Protein AF-A0A163PT63-F1 (afdb_monomer_lite)

Organism: NCBI:txid1221500

Foldseek 3Di:
DDDDQDPVNVVLLLVCQVVLCVQQPPHDLVVNLVSLLVSLVVSCVVPVSCVVDDSVVSSQVNLVLNLQQQQADDLVQDDPVCSVNHVVHHDPVSDNPRNPNHNPPRRPDDDD

Secondary structure (DSSP, 8-state):
-PPPPPHHHHHHHHHHHHHHHHHHTT--HHHHHHHHHHHHHHHHHH-GGGTTS-HHHHHHHHHHHHHHHHT-S-GGGS-GGGGGGTTSS--TT-------S---S-------

Structure (mmCIF, N/CA/C/O backbone):
data_AF-A0A163PT63-F1
#
_entry.id   AF-A0A163PT63-F1
#
loop_
_atom_site.group_PDB
_atom_site.id
_atom_site.type_symbol
_atom_site.label_atom_id
_atom_site.label_alt_id
_atom_site.label_comp_id
_atom_site.label_asym_id
_atom_site.label_entity_id
_atom_site.label_seq_id
_atom_site.pdbx_PDB_ins_code
_atom_site.Cartn_x
_atom_site.Cartn_y
_atom_site.Cartn_z
_atom_site.occupancy
_atom_site.B_iso_or_equiv
_atom_site.auth_seq_id
_atom_site.auth_comp_id
_atom_site.auth_asym_id
_atom_site.auth_atom_id
_atom_site.pdbx_PDB_model_num
ATOM 1 N N . MET A 1 1 ? -1.031 10.986 -18.324 1.00 41.75 1 MET A N 1
ATOM 2 C CA . MET A 1 1 ? -0.762 9.608 -17.849 1.00 41.75 1 MET A CA 1
ATOM 3 C C . MET A 1 1 ? 0.031 9.679 -16.552 1.00 41.75 1 MET A C 1
ATOM 5 O O . MET A 1 1 ? 0.925 10.512 -16.463 1.00 41.75 1 MET A O 1
ATOM 9 N N . SER A 1 2 ? -0.286 8.866 -15.541 1.00 58.66 2 SER A N 1
ATOM 10 C CA . SER A 1 2 ? 0.522 8.797 -14.313 1.00 58.66 2 SER A CA 1
ATOM 11 C C . SER A 1 2 ? 1.884 8.164 -14.614 1.00 58.66 2 SER A C 1
ATOM 13 O O . SER A 1 2 ? 1.928 7.119 -15.264 1.00 58.66 2 SER A O 1
ATOM 15 N N . ARG A 1 3 ? 2.984 8.753 -14.126 1.00 73.12 3 ARG A N 1
ATOM 16 C CA . ARG A 1 3 ? 4.333 8.176 -14.273 1.00 73.12 3 ARG A CA 1
ATOM 17 C C . ARG A 1 3 ? 4.369 6.747 -13.696 1.00 73.12 3 ARG A C 1
ATOM 19 O O . ARG A 1 3 ? 3.781 6.532 -12.632 1.00 73.12 3 ARG A O 1
ATOM 26 N N . PRO A 1 4 ? 5.033 5.771 -14.337 1.00 82.25 4 PRO A N 1
ATOM 27 C CA . PRO A 1 4 ? 5.177 4.428 -13.772 1.00 82.25 4 PRO A CA 1
ATOM 28 C C . PRO A 1 4 ? 5.948 4.491 -12.448 1.00 82.25 4 PRO A C 1
ATOM 30 O O . PRO A 1 4 ? 6.907 5.250 -12.362 1.00 82.25 4 PRO A O 1
ATOM 33 N N . TRP A 1 5 ? 5.511 3.751 -11.423 1.00 88.00 5 TRP A N 1
ATOM 34 C CA . TRP A 1 5 ? 6.241 3.592 -10.155 1.00 88.00 5 TRP A CA 1
ATOM 35 C C . TRP A 1 5 ? 7.583 2.904 -10.412 1.00 88.00 5 TRP A C 1
ATOM 37 O O . TRP A 1 5 ? 7.619 1.920 -11.150 1.00 88.00 5 TRP A O 1
ATOM 47 N N . THR A 1 6 ? 8.669 3.435 -9.850 1.00 90.62 6 THR A N 1
ATOM 48 C CA . THR A 1 6 ? 9.981 2.778 -9.932 1.00 90.62 6 THR A CA 1
ATOM 49 C C . THR A 1 6 ? 10.006 1.547 -9.026 1.00 90.62 6 THR A C 1
ATOM 51 O O . THR A 1 6 ? 9.180 1.417 -8.118 1.00 90.62 6 THR A O 1
ATOM 54 N N . ILE A 1 7 ? 10.965 0.645 -9.256 1.00 89.69 7 ILE A N 1
ATOM 55 C CA . ILE A 1 7 ? 11.152 -0.548 -8.415 1.00 89.69 7 ILE A CA 1
ATOM 56 C C . ILE A 1 7 ? 11.375 -0.133 -6.958 1.00 89.69 7 ILE A C 1
ATOM 58 O O . ILE A 1 7 ? 10.704 -0.641 -6.067 1.00 89.69 7 ILE A O 1
ATOM 62 N N . GLU A 1 8 ? 12.247 0.846 -6.726 1.00 92.06 8 GLU A N 1
ATOM 63 C CA . GLU A 1 8 ? 12.544 1.371 -5.391 1.00 92.06 8 GLU A CA 1
ATOM 64 C C . GLU A 1 8 ? 11.288 1.913 -4.689 1.00 92.06 8 GLU A C 1
ATOM 66 O O . GLU A 1 8 ? 10.977 1.518 -3.568 1.00 92.06 8 GLU A O 1
ATOM 71 N N . GLN A 1 9 ? 10.495 2.745 -5.372 1.00 92.75 9 GLN A N 1
ATOM 72 C CA . GLN A 1 9 ? 9.239 3.266 -4.819 1.00 92.75 9 GLN A CA 1
ATOM 73 C C . GLN A 1 9 ? 8.258 2.145 -4.472 1.00 92.75 9 GLN A C 1
ATOM 75 O O . GLN A 1 9 ? 7.565 2.204 -3.457 1.00 92.75 9 GLN A O 1
ATOM 80 N N . GLN A 1 10 ? 8.183 1.126 -5.327 1.00 92.31 10 GLN A N 1
ATOM 81 C CA . GLN A 1 10 ? 7.310 -0.019 -5.128 1.00 92.31 10 GLN A CA 1
ATOM 82 C C . GLN A 1 10 ? 7.738 -0.862 -3.924 1.00 92.31 10 GLN A C 1
ATOM 84 O O . GLN A 1 10 ? 6.865 -1.279 -3.165 1.00 92.31 10 GLN A O 1
ATOM 89 N N . VAL A 1 11 ? 9.042 -1.057 -3.710 1.00 94.00 11 VAL A N 1
ATOM 90 C CA . VAL A 1 11 ? 9.578 -1.744 -2.525 1.00 94.00 11 VAL A CA 1
ATOM 91 C C . VAL A 1 11 ? 9.135 -1.026 -1.252 1.00 94.00 11 VAL A C 1
ATOM 93 O O . VAL A 1 11 ? 8.458 -1.640 -0.429 1.00 94.00 11 VAL A O 1
ATOM 96 N N . TYR A 1 12 ? 9.380 0.284 -1.141 1.00 95.25 12 TYR A N 1
ATOM 97 C CA . TYR A 1 12 ? 8.975 1.062 0.037 1.00 95.25 12 TYR A CA 1
ATOM 98 C C . TYR A 1 12 ? 7.469 0.997 0.309 1.00 95.25 12 TYR A C 1
ATOM 100 O O . TYR A 1 12 ? 7.036 0.837 1.452 1.00 95.25 12 TYR A O 1
ATOM 108 N N . LEU A 1 13 ? 6.647 1.092 -0.740 1.00 95.00 13 LEU A N 1
ATOM 109 C CA . LEU A 1 13 ? 5.197 0.989 -0.592 1.00 95.00 13 LEU A CA 1
ATOM 110 C C . LEU A 1 13 ? 4.770 -0.397 -0.099 1.00 95.00 13 LEU A C 1
ATOM 112 O O . LEU A 1 13 ? 3.926 -0.476 0.786 1.00 95.00 13 LEU A O 1
ATOM 116 N N . ILE A 1 14 ? 5.341 -1.475 -0.646 1.00 95.44 14 ILE A N 1
ATOM 117 C CA . ILE A 1 14 ? 5.031 -2.864 -0.265 1.00 95.44 14 ILE A CA 1
ATOM 118 C C . ILE A 1 14 ? 5.483 -3.170 1.169 1.00 95.44 14 ILE A C 1
ATOM 120 O O . ILE A 1 14 ? 4.817 -3.928 1.881 1.00 95.44 14 ILE A O 1
ATOM 124 N N . GLU A 1 15 ? 6.612 -2.615 1.599 1.00 95.56 15 GLU A N 1
ATOM 125 C CA . GLU A 1 15 ? 7.110 -2.732 2.972 1.00 95.56 15 GLU A CA 1
ATOM 126 C C . GLU A 1 15 ? 6.234 -1.978 3.973 1.00 95.56 15 GLU A C 1
ATOM 128 O O . GLU A 1 15 ? 6.050 -2.449 5.092 1.00 95.56 15 GLU A O 1
ATOM 133 N N . ALA A 1 16 ? 5.613 -0.870 3.561 1.00 96.25 16 ALA A N 1
ATOM 134 C CA . ALA A 1 16 ? 4.703 -0.098 4.404 1.00 96.25 16 ALA A CA 1
ATOM 135 C C . ALA A 1 16 ? 3.322 -0.761 4.609 1.00 96.25 16 ALA A C 1
ATOM 137 O O . ALA A 1 16 ? 2.587 -0.373 5.520 1.00 96.25 16 ALA A O 1
ATOM 138 N N . ILE A 1 17 ? 2.948 -1.765 3.801 1.00 96.31 17 ILE A N 1
ATOM 139 C CA . ILE A 1 17 ? 1.605 -2.379 3.820 1.00 96.31 17 ILE A CA 1
ATOM 140 C C . ILE A 1 17 ? 1.203 -2.982 5.176 1.00 96.31 17 ILE A C 1
ATOM 142 O O . ILE A 1 17 ? 0.070 -2.739 5.591 1.00 96.31 17 ILE A O 1
ATOM 146 N N . PRO A 1 18 ? 2.050 -3.737 5.904 1.00 94.88 18 PRO A N 1
ATOM 147 C CA . PRO A 1 18 ? 1.678 -4.255 7.219 1.00 94.88 18 PRO A CA 1
ATOM 148 C C . PRO A 1 18 ? 1.298 -3.141 8.201 1.00 94.88 18 PRO A C 1
ATOM 150 O O . PRO A 1 18 ? 0.249 -3.211 8.836 1.00 94.88 18 PRO A O 1
ATOM 153 N N . GLN A 1 19 ? 2.093 -2.071 8.260 1.00 95.94 19 GLN A N 1
ATOM 154 C CA . GLN A 1 19 ? 1.812 -0.932 9.132 1.00 95.94 19 GLN A CA 1
ATOM 155 C C . GLN A 1 19 ? 0.563 -0.166 8.679 1.00 95.94 19 GLN A C 1
ATOM 157 O O . GLN A 1 19 ? -0.251 0.249 9.506 1.00 95.94 19 GLN A O 1
ATOM 162 N N . TYR A 1 20 ? 0.379 -0.008 7.367 1.00 95.81 20 TYR A N 1
ATOM 163 C CA . TYR A 1 20 ? -0.824 0.584 6.791 1.00 95.81 20 TYR A CA 1
ATOM 164 C C . TYR A 1 20 ? -2.091 -0.193 7.186 1.00 95.81 20 TYR A C 1
ATOM 166 O O . TYR A 1 20 ? -3.053 0.418 7.647 1.00 95.81 20 TYR A O 1
ATOM 174 N N . ARG A 1 21 ? -2.075 -1.530 7.084 1.00 94.56 21 ARG A N 1
ATOM 175 C CA . ARG A 1 21 ? -3.192 -2.403 7.491 1.00 94.56 21 ARG A CA 1
ATOM 176 C C . ARG A 1 21 ? -3.556 -2.187 8.954 1.00 94.56 21 ARG A C 1
ATOM 178 O O . ARG A 1 21 ? -4.710 -1.900 9.246 1.00 94.56 21 ARG A O 1
ATOM 185 N N . SER A 1 22 ? -2.567 -2.230 9.844 1.00 94.25 22 SER A N 1
ATOM 186 C CA . SER A 1 22 ? -2.773 -1.983 11.276 1.00 94.25 22 SER A CA 1
ATOM 187 C C . SER A 1 22 ? -3.257 -0.563 11.579 1.00 94.25 22 SER A C 1
ATOM 189 O O . SER A 1 22 ? -3.960 -0.352 12.557 1.00 94.25 22 SER A O 1
ATOM 191 N N . THR A 1 23 ? -2.919 0.416 10.736 1.00 94.44 23 THR A N 1
ATOM 192 C CA . THR A 1 23 ? -3.392 1.798 10.897 1.00 94.44 23 THR A CA 1
ATOM 193 C C . THR A 1 23 ? -4.893 1.926 10.627 1.00 94.44 23 THR A C 1
ATOM 195 O O . THR A 1 23 ? -5.540 2.764 11.242 1.00 94.44 23 THR A O 1
ATOM 198 N N . ILE A 1 24 ? -5.454 1.134 9.710 1.00 93.06 24 ILE A N 1
ATOM 199 C CA . ILE A 1 24 ? -6.867 1.240 9.300 1.00 93.06 24 ILE A CA 1
ATOM 200 C C . ILE A 1 24 ? -7.767 0.145 9.892 1.00 93.06 24 ILE A C 1
ATOM 202 O O . ILE A 1 24 ? -8.985 0.206 9.730 1.00 93.06 24 ILE A O 1
ATOM 206 N N . GLU A 1 25 ? -7.182 -0.858 10.545 1.00 91.00 25 GLU A N 1
ATOM 207 C CA . GLU A 1 25 ? -7.883 -2.008 11.119 1.00 91.00 25 GLU A CA 1
ATOM 208 C C . GLU A 1 25 ? -8.928 -1.574 12.160 1.00 91.00 25 GLU A C 1
ATOM 210 O O . GLU A 1 25 ? -8.666 -0.728 13.011 1.00 91.00 25 GLU A O 1
ATOM 215 N N . GLY A 1 26 ? -10.137 -2.138 12.073 1.00 87.56 26 GLY A N 1
ATOM 216 C CA . GLY A 1 26 ? -11.236 -1.846 13.003 1.00 87.56 26 GLY A CA 1
ATOM 217 C C . GLY A 1 26 ? -11.931 -0.491 12.812 1.00 87.56 26 GLY A C 1
ATOM 218 O O . GLY A 1 26 ? -12.925 -0.231 13.486 1.00 87.56 26 GLY A O 1
ATOM 219 N N . TYR A 1 27 ? -11.468 0.361 11.892 1.00 90.69 27 TYR A N 1
ATOM 220 C CA . TYR A 1 27 ? -12.082 1.665 11.629 1.00 90.69 27 TYR A CA 1
ATOM 221 C C . TYR A 1 27 ? -13.093 1.630 10.478 1.00 90.69 27 TYR A C 1
ATOM 223 O O . TYR A 1 27 ? -12.912 0.955 9.463 1.00 90.69 27 TYR A O 1
ATOM 231 N N . GLU A 1 28 ? -14.143 2.445 10.588 1.00 88.31 28 GLU A N 1
ATOM 232 C CA . GLU A 1 28 ? -15.101 2.647 9.501 1.00 88.31 28 GLU A CA 1
ATOM 233 C C . GLU A 1 28 ? -14.458 3.301 8.269 1.00 88.31 28 GLU A C 1
ATOM 235 O O . GLU A 1 28 ? -13.510 4.082 8.371 1.00 88.31 28 GLU A O 1
ATOM 240 N N . SER A 1 29 ? -15.047 3.074 7.089 1.00 85.69 29 SER A N 1
ATOM 241 C CA . SER A 1 29 ? -14.504 3.534 5.798 1.00 85.69 29 SER A CA 1
ATOM 242 C C . SER A 1 29 ? -14.191 5.037 5.742 1.00 85.69 29 SER A C 1
ATOM 244 O O . SER A 1 29 ? -13.208 5.439 5.121 1.00 85.69 29 SER A O 1
ATOM 246 N N . ASN A 1 30 ? -14.994 5.888 6.388 1.00 87.50 30 ASN A N 1
ATOM 247 C CA . ASN A 1 30 ? -14.753 7.335 6.407 1.00 87.50 30 ASN A CA 1
ATOM 248 C C . ASN A 1 30 ? -13.515 7.709 7.234 1.00 87.50 30 ASN A C 1
ATOM 250 O O . ASN A 1 30 ? -12.741 8.580 6.831 1.00 87.50 30 ASN A O 1
ATOM 254 N N . ILE A 1 31 ? -13.313 7.041 8.370 1.00 92.06 31 ILE A N 1
ATOM 255 C CA . ILE A 1 31 ? -12.161 7.255 9.251 1.00 92.06 31 ILE A CA 1
ATOM 256 C C . ILE A 1 31 ? -10.911 6.641 8.616 1.00 92.06 31 ILE A C 1
ATOM 258 O O . ILE A 1 31 ? -9.889 7.313 8.498 1.00 92.06 31 ILE A O 1
ATOM 262 N N . ALA A 1 32 ? -11.018 5.418 8.099 1.00 91.12 32 ALA A N 1
ATOM 263 C CA . ALA A 1 32 ? -9.936 4.714 7.423 1.00 91.12 32 ALA A CA 1
ATOM 264 C C . ALA A 1 32 ? -9.379 5.495 6.216 1.00 91.12 32 ALA A C 1
ATOM 266 O O . ALA A 1 32 ? -8.169 5.506 5.992 1.00 91.12 32 ALA A O 1
ATOM 267 N N . ARG A 1 33 ? -10.217 6.243 5.480 1.00 90.88 33 ARG A N 1
ATOM 268 C CA . ARG A 1 33 ? -9.760 7.171 4.422 1.00 90.88 33 ARG A CA 1
ATOM 269 C C . ARG A 1 33 ? -8.910 8.320 4.966 1.00 90.88 33 ARG A C 1
ATOM 271 O O . ARG A 1 33 ? -7.850 8.603 4.414 1.00 90.88 33 ARG A O 1
ATOM 278 N N . LYS A 1 34 ? -9.331 8.960 6.063 1.00 92.81 34 LYS A N 1
ATOM 279 C CA . LYS A 1 34 ? -8.542 10.023 6.718 1.00 92.81 34 LYS A CA 1
ATOM 280 C C . LYS A 1 34 ? -7.205 9.480 7.229 1.00 92.81 34 LYS A C 1
ATOM 282 O O . LYS A 1 34 ? -6.169 10.111 7.032 1.00 92.81 34 LYS A O 1
ATOM 287 N N . LEU A 1 35 ? -7.226 8.287 7.822 1.00 95.00 35 LEU A N 1
ATOM 288 C CA . LEU A 1 35 ? -6.030 7.588 8.287 1.00 95.00 35 LEU A CA 1
ATOM 289 C C . LEU A 1 35 ? -5.105 7.206 7.126 1.00 95.00 35 LEU A C 1
ATOM 291 O O . LEU A 1 35 ? -3.901 7.413 7.226 1.00 95.00 35 LEU A O 1
ATOM 295 N N . THR A 1 36 ? -5.655 6.754 5.996 1.00 95.00 36 THR A N 1
ATOM 296 C CA . THR A 1 36 ? -4.891 6.466 4.768 1.00 95.00 36 THR A CA 1
ATOM 297 C C . THR A 1 36 ? -4.164 7.714 4.270 1.00 95.00 36 THR A C 1
ATOM 299 O O . THR A 1 36 ? -2.972 7.651 3.966 1.00 95.00 36 THR A O 1
ATOM 302 N N . ARG A 1 37 ? -4.838 8.870 4.244 1.00 95.00 37 ARG A N 1
ATOM 303 C CA . ARG A 1 37 ? -4.206 10.141 3.874 1.00 95.00 37 ARG A CA 1
ATOM 304 C C . ARG A 1 37 ? -3.090 10.532 4.843 1.00 95.00 37 ARG A C 1
ATOM 306 O O . ARG A 1 37 ? -1.978 10.791 4.396 1.00 95.00 37 ARG A O 1
ATOM 313 N N . SER A 1 38 ? -3.349 10.506 6.151 1.00 96.12 38 SER A N 1
ATOM 314 C CA . SER A 1 38 ? -2.329 10.827 7.161 1.00 96.12 38 SER A CA 1
ATOM 315 C C . SER A 1 38 ? -1.122 9.885 7.082 1.00 96.12 38 SER A C 1
ATOM 317 O O . SER A 1 38 ? 0.025 10.318 7.177 1.00 96.12 38 SER A O 1
ATOM 319 N N . PHE A 1 39 ? -1.361 8.593 6.852 1.00 96.69 39 PHE A N 1
ATOM 320 C CA . PHE A 1 39 ? -0.302 7.611 6.643 1.00 96.69 39 PHE A CA 1
ATOM 321 C C . PHE A 1 39 ? 0.516 7.922 5.383 1.00 96.69 39 PHE A C 1
ATOM 323 O O . PHE A 1 39 ? 1.741 7.853 5.408 1.00 96.69 39 PHE A O 1
ATOM 330 N N . SER A 1 40 ? -0.147 8.334 4.302 1.00 95.50 40 SER A N 1
ATOM 331 C CA . SER A 1 40 ? 0.508 8.719 3.046 1.00 95.50 40 SER A CA 1
ATOM 332 C C . SER A 1 40 ? 1.383 9.961 3.204 1.00 95.50 40 SER A C 1
ATOM 334 O O . SER A 1 40 ? 2.486 10.001 2.668 1.00 95.50 40 SER A O 1
ATOM 336 N N . GLU A 1 41 ? 0.928 10.951 3.974 1.00 96.50 41 GLU A N 1
ATOM 337 C CA . GLU A 1 41 ? 1.708 12.147 4.322 1.00 96.50 41 GLU A CA 1
ATOM 338 C C . GLU A 1 41 ? 2.955 11.777 5.139 1.00 96.50 41 GLU A C 1
ATOM 340 O O . GLU A 1 41 ? 4.058 12.232 4.832 1.00 96.50 41 GLU A O 1
ATOM 345 N N . LYS A 1 42 ? 2.812 10.892 6.135 1.00 96.50 42 LYS A N 1
ATOM 346 C CA . LYS A 1 42 ? 3.950 10.373 6.912 1.00 96.50 42 LYS A CA 1
ATOM 347 C C . LYS A 1 42 ? 4.952 9.641 6.022 1.00 96.50 42 LYS A C 1
ATOM 349 O O . LYS A 1 42 ? 6.148 9.901 6.113 1.00 96.50 42 LYS A O 1
ATOM 354 N N . LEU A 1 43 ? 4.467 8.757 5.151 1.00 95.69 43 LEU A N 1
ATOM 355 C CA . LEU A 1 43 ? 5.311 7.978 4.250 1.00 95.69 43 LEU A CA 1
ATOM 356 C C . LEU A 1 43 ? 6.059 8.882 3.258 1.00 95.69 43 LEU A C 1
ATOM 358 O O . LEU A 1 43 ? 7.262 8.735 3.075 1.00 95.69 43 LEU A O 1
ATOM 362 N N . TYR A 1 44 ? 5.375 9.877 2.689 1.00 96.44 44 TYR A N 1
ATOM 363 C CA . TYR A 1 44 ? 5.983 10.881 1.814 1.00 96.44 44 TYR A CA 1
ATOM 364 C C . TYR A 1 44 ? 7.125 11.651 2.500 1.00 96.44 44 TYR A C 1
ATOM 366 O O . TYR A 1 44 ? 8.198 11.836 1.923 1.00 96.44 44 TYR A O 1
ATOM 374 N N . ASN A 1 45 ? 6.921 12.081 3.748 1.00 95.44 45 ASN A N 1
ATOM 375 C CA . ASN A 1 45 ? 7.922 12.853 4.486 1.00 95.44 45 ASN A CA 1
ATOM 376 C C . ASN A 1 45 ? 9.150 12.011 4.868 1.00 95.44 45 ASN A C 1
ATOM 378 O O . ASN A 1 45 ? 10.284 12.497 4.776 1.00 95.44 45 ASN A O 1
ATOM 382 N N . ASN A 1 46 ? 8.918 10.750 5.246 1.00 95.31 46 ASN A N 1
ATOM 383 C CA . ASN A 1 46 ? 9.938 9.848 5.782 1.00 95.31 46 ASN A CA 1
ATOM 384 C C . ASN A 1 46 ? 10.699 9.055 4.710 1.00 95.31 46 ASN A C 1
ATOM 386 O O . ASN A 1 46 ? 11.746 8.489 5.013 1.00 95.31 46 ASN A O 1
ATOM 390 N N . THR A 1 47 ? 10.212 9.016 3.469 1.00 94.56 47 THR A N 1
ATOM 391 C CA . THR A 1 47 ? 10.823 8.230 2.390 1.00 94.56 47 THR A CA 1
ATOM 392 C C . THR A 1 47 ? 11.214 9.139 1.222 1.00 94.56 47 THR A C 1
ATOM 394 O O . THR A 1 47 ? 10.383 9.423 0.356 1.00 94.56 47 THR A O 1
ATOM 397 N N . PRO A 1 48 ? 12.486 9.588 1.144 1.00 94.00 48 PRO A N 1
ATOM 398 C CA . PRO A 1 48 ? 12.959 10.470 0.076 1.00 94.00 48 PRO A CA 1
ATOM 399 C C . PRO A 1 48 ? 12.657 9.969 -1.344 1.00 94.00 48 PRO A C 1
ATOM 401 O O . PRO A 1 48 ? 12.300 10.774 -2.200 1.00 94.00 48 PRO A O 1
ATOM 404 N N . ALA A 1 49 ? 12.708 8.652 -1.575 1.00 92.06 49 ALA A N 1
ATOM 405 C CA . ALA A 1 49 ? 12.418 8.024 -2.869 1.00 92.06 49 ALA A CA 1
ATOM 406 C C . ALA A 1 49 ? 10.970 8.219 -3.364 1.00 92.06 49 ALA A C 1
ATOM 408 O O . ALA A 1 49 ? 10.695 8.033 -4.548 1.00 92.06 49 ALA A O 1
ATOM 409 N N . LEU A 1 50 ? 10.039 8.588 -2.474 1.00 92.81 50 LEU A N 1
ATOM 410 C CA . LEU A 1 50 ? 8.638 8.863 -2.806 1.00 92.81 50 LEU A CA 1
ATOM 411 C C . LEU A 1 50 ? 8.356 10.358 -3.027 1.00 92.81 50 LEU A C 1
ATOM 413 O O . LEU A 1 50 ? 7.224 10.717 -3.351 1.00 92.81 50 LEU A O 1
ATOM 417 N N . ARG A 1 51 ? 9.349 11.245 -2.860 1.00 90.06 51 ARG A N 1
ATOM 418 C CA . ARG A 1 51 ? 9.148 12.706 -2.938 1.00 90.06 51 ARG A CA 1
ATOM 419 C C . ARG A 1 51 ? 8.869 13.232 -4.345 1.00 90.06 51 ARG A C 1
ATOM 421 O O . ARG A 1 51 ? 8.363 14.336 -4.499 1.00 90.06 51 ARG A O 1
ATOM 428 N N . ASP A 1 52 ? 9.154 12.448 -5.376 1.00 90.12 52 ASP A N 1
ATOM 429 C CA . ASP A 1 52 ? 8.777 12.733 -6.765 1.00 90.12 52 ASP A CA 1
ATOM 430 C C . ASP A 1 52 ? 7.293 12.419 -7.064 1.00 90.12 52 ASP A C 1
ATOM 432 O O . ASP A 1 52 ? 6.816 12.634 -8.185 1.00 90.12 52 ASP A O 1
ATOM 436 N N . ARG A 1 53 ? 6.548 11.904 -6.076 1.00 90.69 53 ARG A N 1
ATOM 437 C CA . ARG A 1 53 ? 5.119 11.576 -6.155 1.00 90.69 53 ARG A CA 1
ATOM 438 C C . ARG A 1 53 ? 4.292 12.570 -5.370 1.00 90.69 53 ARG A C 1
ATOM 440 O O . ARG A 1 53 ? 4.722 13.100 -4.360 1.00 90.69 53 ARG A O 1
ATOM 447 N N . SER A 1 54 ? 3.046 12.777 -5.782 1.00 92.81 54 SER A N 1
ATOM 448 C CA . SER A 1 54 ? 2.105 13.492 -4.925 1.00 92.81 54 SER A CA 1
ATOM 449 C C . SER A 1 54 ? 1.635 12.588 -3.782 1.00 92.81 54 SER A C 1
ATOM 451 O O . SER A 1 54 ? 1.452 11.382 -3.966 1.00 92.81 54 SER A O 1
ATOM 453 N N . ILE A 1 55 ? 1.349 13.184 -2.622 1.00 93.00 55 ILE A N 1
ATOM 454 C CA . ILE A 1 55 ? 0.709 12.490 -1.491 1.00 93.00 55 ILE A CA 1
ATOM 455 C C . ILE A 1 55 ? -0.561 11.761 -1.951 1.00 93.00 55 ILE A C 1
ATOM 457 O O . ILE A 1 55 ? -0.766 10.605 -1.603 1.00 93.00 55 ILE A O 1
ATOM 461 N N . GLY A 1 56 ? -1.374 12.395 -2.804 1.00 91.38 56 GLY A N 1
ATOM 462 C CA . GLY A 1 56 ? -2.583 11.774 -3.351 1.00 91.38 56 GLY A CA 1
ATOM 463 C C . GLY A 1 56 ? -2.312 10.535 -4.217 1.00 91.38 56 GLY A C 1
ATOM 464 O O . GLY A 1 56 ? -3.130 9.619 -4.238 1.00 91.38 56 GLY A O 1
ATOM 465 N N . ALA A 1 57 ? -1.167 10.462 -4.907 1.00 91.12 57 ALA A N 1
ATOM 466 C CA . ALA A 1 57 ? -0.780 9.259 -5.644 1.00 91.12 57 ALA A CA 1
ATOM 467 C C . ALA A 1 57 ? -0.411 8.111 -4.691 1.00 91.12 57 ALA A C 1
ATOM 469 O O . ALA A 1 57 ? -0.773 6.965 -4.952 1.00 91.12 57 ALA A O 1
ATOM 470 N N . ILE A 1 58 ? 0.268 8.415 -3.581 1.00 93.44 58 ILE A N 1
ATOM 471 C CA . ILE A 1 58 ? 0.598 7.446 -2.524 1.00 93.44 58 ILE A CA 1
ATOM 472 C C . ILE A 1 58 ? -0.688 6.953 -1.846 1.00 93.44 58 ILE A C 1
ATOM 474 O O . ILE A 1 58 ? -0.903 5.745 -1.746 1.00 93.44 58 ILE A O 1
ATOM 478 N N . GLU A 1 59 ? -1.583 7.880 -1.492 1.00 93.19 59 GLU A N 1
ATOM 479 C CA . GLU A 1 59 ? -2.891 7.608 -0.881 1.00 93.19 59 GLU A CA 1
ATOM 480 C C . GLU A 1 59 ? -3.725 6.630 -1.707 1.00 93.19 59 GLU A C 1
ATOM 482 O O . GLU A 1 59 ? -4.363 5.743 -1.153 1.00 93.19 59 GLU A O 1
ATOM 487 N N . GLN A 1 60 ? -3.692 6.748 -3.033 1.00 90.38 60 GLN A N 1
ATOM 488 C CA . GLN A 1 60 ? -4.424 5.850 -3.928 1.00 90.38 60 GLN A CA 1
ATOM 489 C C . GLN A 1 60 ? -3.687 4.531 -4.185 1.00 90.38 60 GLN A C 1
ATOM 491 O O . GLN A 1 60 ? -4.316 3.508 -4.463 1.00 90.38 60 GLN A O 1
ATOM 496 N N . ARG A 1 61 ? -2.351 4.527 -4.117 1.00 92.75 61 ARG A N 1
ATOM 497 C CA . ARG A 1 61 ? -1.543 3.335 -4.403 1.00 92.75 61 ARG A CA 1
ATOM 498 C C . ARG A 1 61 ? -1.549 2.339 -3.246 1.00 92.75 61 ARG A C 1
ATOM 500 O O . ARG A 1 61 ? -1.534 1.141 -3.513 1.00 92.75 61 ARG A O 1
ATOM 507 N N . LEU A 1 62 ? -1.611 2.803 -1.997 1.00 94.06 62 LEU A N 1
ATOM 508 C CA . LEU A 1 62 ? -1.626 1.940 -0.807 1.00 94.06 62 LEU A CA 1
ATOM 509 C C . LEU A 1 62 ? -2.820 0.953 -0.773 1.00 94.06 62 LEU A C 1
ATOM 511 O O . LEU A 1 62 ? -2.574 -0.250 -0.699 1.00 94.06 62 LEU A O 1
ATOM 515 N N . PRO A 1 63 ? -4.089 1.385 -0.913 1.00 93.06 63 PRO A N 1
ATOM 516 C CA . PRO A 1 63 ? -5.250 0.487 -0.954 1.00 93.06 63 PRO A CA 1
ATOM 517 C C . PRO A 1 63 ? -5.232 -0.455 -2.159 1.00 93.06 63 PRO A C 1
ATOM 519 O O . PRO A 1 63 ? -5.638 -1.611 -2.054 1.00 93.06 63 PRO A O 1
ATOM 522 N N . TYR A 1 64 ? -4.755 0.029 -3.312 1.00 92.00 64 TYR A N 1
ATOM 523 C CA . TYR A 1 64 ? -4.580 -0.800 -4.505 1.00 92.00 64 TYR A CA 1
ATOM 524 C C . TYR A 1 64 ? -3.604 -1.952 -4.237 1.00 92.00 64 TYR A C 1
ATOM 526 O O . TYR A 1 64 ? -3.931 -3.108 -4.504 1.00 92.00 64 TYR A O 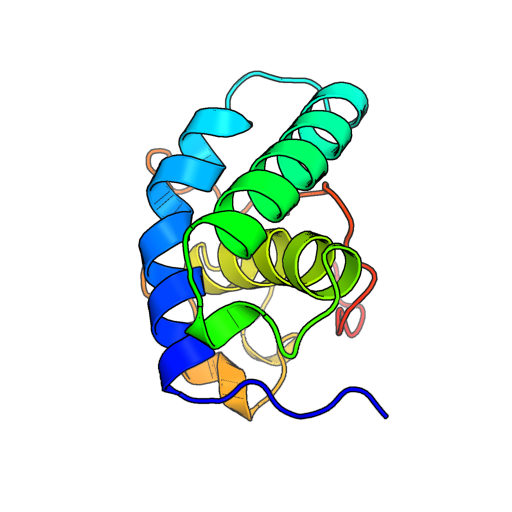1
ATOM 534 N N . LEU A 1 65 ? -2.427 -1.641 -3.681 1.00 93.56 65 LEU A N 1
ATOM 535 C CA . LEU A 1 65 ? -1.417 -2.640 -3.340 1.00 93.56 65 LEU A CA 1
ATOM 536 C C . LEU A 1 65 ? -1.911 -3.579 -2.241 1.00 93.56 65 LEU A C 1
ATOM 538 O O . LEU A 1 65 ? -1.712 -4.780 -2.361 1.00 93.56 65 LEU A O 1
ATOM 542 N N . ASP A 1 66 ? -2.592 -3.070 -1.213 1.00 94.62 66 ASP A N 1
ATOM 543 C CA . ASP A 1 66 ? -3.187 -3.907 -0.169 1.00 94.62 66 ASP A CA 1
ATOM 544 C C . ASP A 1 66 ? -4.154 -4.945 -0.754 1.00 94.62 66 ASP A C 1
ATOM 546 O O . ASP A 1 66 ? -4.021 -6.131 -0.457 1.00 94.62 66 ASP A O 1
ATOM 550 N N . ASN A 1 67 ? -5.071 -4.515 -1.627 1.00 92.94 67 ASN A N 1
ATOM 551 C CA . ASN A 1 67 ? -6.010 -5.404 -2.310 1.00 92.94 67 ASN A CA 1
ATOM 552 C C . ASN A 1 67 ? -5.287 -6.461 -3.148 1.00 92.94 67 ASN A C 1
ATOM 554 O O . ASN A 1 67 ? -5.573 -7.648 -3.019 1.00 92.94 67 ASN A O 1
ATOM 558 N N . LEU A 1 68 ? -4.333 -6.033 -3.976 1.00 92.94 68 LEU A N 1
ATOM 559 C CA . LEU A 1 68 ? -3.548 -6.913 -4.840 1.00 92.94 68 LEU A CA 1
ATOM 560 C C . LEU A 1 68 ? -2.779 -7.968 -4.035 1.00 92.94 68 LEU A C 1
ATOM 562 O O . LEU A 1 68 ? -2.871 -9.163 -4.309 1.00 92.94 68 LEU A O 1
ATOM 566 N N . LEU A 1 69 ? -2.059 -7.532 -3.005 1.00 94.75 69 LEU A N 1
ATOM 567 C CA . LEU A 1 69 ? -1.258 -8.393 -2.140 1.00 94.75 69 LEU A CA 1
ATOM 568 C C . LEU A 1 69 ? -2.113 -9.367 -1.325 1.00 94.75 69 LEU A C 1
ATOM 570 O O . LEU A 1 69 ? -1.689 -10.497 -1.092 1.00 94.75 69 LEU A O 1
ATOM 574 N N . ALA A 1 70 ? -3.302 -8.929 -0.900 1.00 93.38 70 ALA A N 1
ATOM 575 C CA . ALA A 1 70 ? -4.279 -9.756 -0.199 1.00 93.38 70 ALA A CA 1
ATOM 576 C C . ALA A 1 70 ? -4.976 -10.771 -1.116 1.00 93.38 70 ALA A C 1
ATOM 578 O O . ALA A 1 70 ? -5.614 -11.693 -0.617 1.00 93.38 70 ALA A O 1
ATOM 579 N N . GLY A 1 71 ? -4.880 -10.602 -2.438 1.00 91.38 71 GLY A N 1
ATOM 580 C CA . GLY A 1 71 ? -5.648 -11.402 -3.385 1.00 91.38 71 GLY A CA 1
ATOM 581 C C . GLY A 1 71 ? -7.126 -11.049 -3.424 1.00 91.38 71 GLY A C 1
ATOM 582 O O . GLY A 1 71 ? -7.947 -11.917 -3.707 1.00 91.38 71 GLY A O 1
ATOM 583 N N . ALA A 1 72 ? -7.479 -9.802 -3.108 1.00 87.88 72 ALA A N 1
ATOM 584 C CA . ALA A 1 72 ? -8.818 -9.312 -3.385 1.00 87.88 72 ALA A CA 1
ATOM 585 C C . ALA A 1 72 ? -9.069 -9.359 -4.902 1.00 87.88 72 ALA A C 1
ATOM 587 O O . ALA A 1 72 ? -8.149 -9.166 -5.694 1.00 87.88 72 ALA A O 1
ATOM 588 N N . PHE A 1 73 ? -10.316 -9.592 -5.314 1.00 86.50 73 PHE A N 1
ATOM 589 C CA . PHE A 1 73 ? -10.686 -9.738 -6.730 1.00 86.50 73 PHE A CA 1
ATOM 590 C C . PHE A 1 73 ? -9.912 -10.856 -7.472 1.00 86.50 73 PHE A C 1
ATOM 592 O O . PHE A 1 73 ? -9.241 -11.696 -6.871 1.00 86.50 73 PHE A O 1
ATOM 599 N N . ILE A 1 74 ? -10.039 -10.885 -8.803 1.00 86.44 74 ILE A N 1
ATOM 600 C CA . ILE A 1 74 ? -9.297 -11.792 -9.690 1.00 86.44 74 ILE A CA 1
ATOM 601 C C . ILE A 1 74 ? -7.970 -11.161 -10.133 1.00 86.44 74 ILE A C 1
ATOM 603 O O . ILE A 1 74 ? -7.879 -9.941 -10.283 1.00 86.44 74 ILE A O 1
ATOM 607 N N . LYS A 1 75 ? -6.942 -11.981 -10.373 1.00 87.38 75 LYS A N 1
ATOM 608 C CA . LYS A 1 75 ? -5.590 -11.528 -10.749 1.00 87.38 75 LYS A CA 1
ATOM 609 C C . LYS A 1 75 ? -5.595 -10.644 -12.001 1.00 87.38 75 LYS A C 1
ATOM 611 O O . LYS A 1 75 ? -4.868 -9.655 -12.071 1.00 87.38 75 LYS A O 1
ATOM 616 N N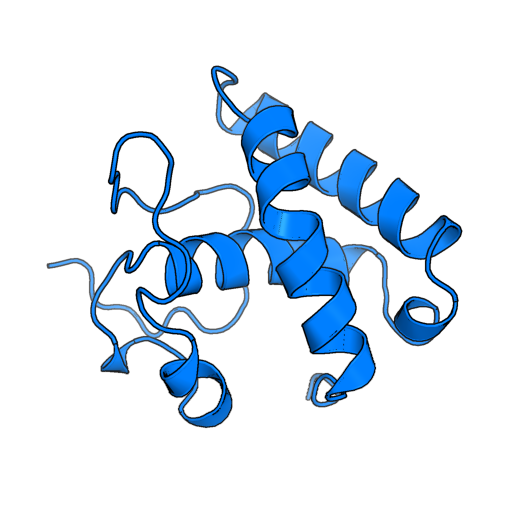 . GLU A 1 76 ? -6.458 -10.962 -12.958 1.00 87.25 76 GLU A N 1
ATOM 617 C CA . GLU A 1 76 ? -6.599 -10.286 -14.249 1.00 87.25 76 GLU A CA 1
ATOM 618 C C . GLU A 1 76 ? -7.169 -8.866 -14.115 1.00 87.25 76 GLU A C 1
ATOM 620 O O . GLU A 1 76 ? -6.975 -8.041 -15.006 1.00 87.25 76 GLU A O 1
ATOM 625 N N . ALA A 1 77 ? -7.829 -8.550 -12.994 1.00 83.00 77 ALA A N 1
ATOM 626 C CA . ALA A 1 77 ? -8.363 -7.215 -12.728 1.00 83.00 77 ALA A CA 1
ATOM 627 C C . ALA A 1 77 ? -7.260 -6.173 -12.467 1.00 83.00 77 ALA A C 1
ATOM 629 O O . ALA A 1 77 ? -7.524 -4.969 -12.525 1.00 83.00 77 ALA A O 1
ATOM 630 N N . TYR A 1 78 ? -6.035 -6.625 -12.183 1.00 84.38 78 TYR A N 1
ATOM 631 C CA . TYR A 1 78 ? -4.889 -5.777 -11.880 1.00 84.38 78 TYR A CA 1
ATOM 632 C C . TYR A 1 78 ? -4.031 -5.484 -13.107 1.00 84.38 78 TYR A C 1
ATOM 634 O O . TYR A 1 78 ? -3.961 -6.266 -14.059 1.00 84.38 78 TYR A O 1
ATOM 642 N N . ALA A 1 79 ? -3.312 -4.359 -13.055 1.00 84.50 79 ALA A N 1
ATOM 643 C CA . ALA A 1 79 ? -2.362 -3.997 -14.098 1.00 84.50 79 ALA A CA 1
ATOM 644 C C . ALA A 1 79 ? -1.338 -5.125 -14.293 1.00 84.50 79 ALA A C 1
ATOM 646 O O . ALA A 1 79 ? -0.731 -5.567 -13.322 1.00 84.50 79 ALA A O 1
ATOM 647 N N . ILE A 1 80 ? -1.103 -5.537 -15.545 1.00 85.75 80 ILE A N 1
ATOM 648 C CA . ILE A 1 80 ? -0.222 -6.667 -15.911 1.00 85.75 80 ILE A CA 1
ATOM 649 C C . ILE A 1 80 ? 1.124 -6.601 -15.177 1.00 85.75 80 ILE A C 1
ATOM 651 O O . ILE A 1 80 ? 1.569 -7.582 -14.588 1.00 85.75 80 ILE A O 1
ATOM 655 N N . LYS A 1 81 ? 1.733 -5.411 -15.133 1.00 83.88 81 LYS A N 1
ATOM 656 C CA . LYS A 1 81 ? 3.012 -5.168 -14.451 1.00 83.88 81 LYS A CA 1
ATOM 657 C C . LYS A 1 81 ? 3.003 -5.464 -12.947 1.00 83.88 81 LYS A C 1
ATOM 659 O O . LYS A 1 81 ? 4.054 -5.751 -12.394 1.00 83.88 81 LYS A O 1
ATOM 664 N N . ASP A 1 82 ? 1.849 -5.391 -12.292 1.00 88.44 82 ASP A N 1
ATOM 665 C CA . ASP A 1 82 ? 1.692 -5.584 -10.850 1.00 88.44 82 ASP A CA 1
ATOM 666 C C . ASP A 1 82 ? 1.194 -7.007 -10.511 1.00 88.44 82 ASP A C 1
ATOM 668 O O . ASP A 1 82 ? 1.265 -7.422 -9.359 1.00 88.44 82 ASP A O 1
ATOM 672 N N . GLN A 1 83 ? 0.729 -7.795 -11.491 1.00 90.00 83 GLN A N 1
ATOM 673 C CA . GLN A 1 83 ? 0.115 -9.114 -11.254 1.00 90.00 83 GLN A CA 1
ATOM 674 C C . GLN A 1 83 ? 1.036 -10.129 -10.558 1.00 90.00 83 GLN A C 1
ATOM 676 O O . GLN A 1 83 ? 0.545 -11.069 -9.935 1.00 90.00 83 GLN A O 1
ATOM 681 N N . HIS A 1 84 ? 2.357 -9.954 -10.638 1.00 92.44 84 HIS A N 1
ATOM 682 C CA . HIS A 1 84 ? 3.333 -10.786 -9.925 1.00 92.44 84 HIS A CA 1
ATOM 683 C C . HIS A 1 84 ? 3.234 -10.662 -8.393 1.00 92.44 84 HIS A C 1
ATOM 685 O O . HIS A 1 84 ? 3.731 -11.528 -7.683 1.00 92.44 84 HIS A O 1
ATOM 691 N N . LEU A 1 85 ? 2.586 -9.610 -7.879 1.00 92.88 85 LEU A N 1
ATOM 692 C CA . LEU A 1 85 ? 2.359 -9.399 -6.447 1.00 92.88 85 LEU A CA 1
ATOM 693 C C . LEU A 1 85 ? 1.087 -10.074 -5.922 1.00 92.88 85 LEU A C 1
ATOM 695 O O . LEU A 1 85 ? 0.863 -10.085 -4.709 1.00 92.88 85 LEU A O 1
ATOM 699 N N . TYR A 1 86 ? 0.232 -10.592 -6.804 1.00 93.38 86 TYR A N 1
ATOM 700 C CA . TYR A 1 86 ? -1.066 -11.134 -6.416 1.00 93.38 86 TYR A CA 1
ATOM 701 C C . TYR A 1 86 ? -0.920 -12.252 -5.373 1.00 93.38 86 TYR A C 1
ATOM 703 O O . TYR A 1 86 ? -0.148 -13.185 -5.581 1.00 93.38 86 TYR A O 1
ATOM 711 N N . GLN A 1 87 ? -1.647 -12.142 -4.254 1.00 92.75 87 GLN A N 1
ATOM 712 C CA . GLN A 1 87 ? -1.624 -13.101 -3.132 1.00 92.75 87 GLN A CA 1
ATOM 713 C C . GLN A 1 87 ? -0.251 -13.332 -2.466 1.00 92.75 87 GLN A C 1
ATOM 715 O O . GLN A 1 87 ? -0.084 -14.276 -1.699 1.00 92.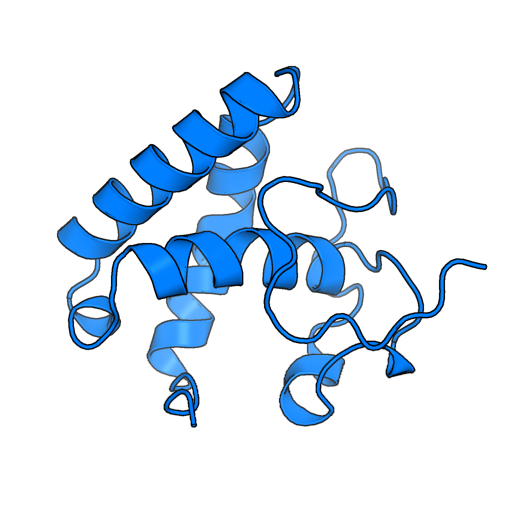75 87 GLN A O 1
ATOM 720 N N . THR A 1 88 ? 0.738 -12.462 -2.690 1.00 95.31 88 THR A N 1
ATOM 721 C CA . THR A 1 88 ? 2.085 -12.638 -2.106 1.00 95.31 88 THR A CA 1
ATOM 722 C C . THR A 1 88 ? 2.193 -12.198 -0.644 1.00 95.31 88 THR A C 1
ATOM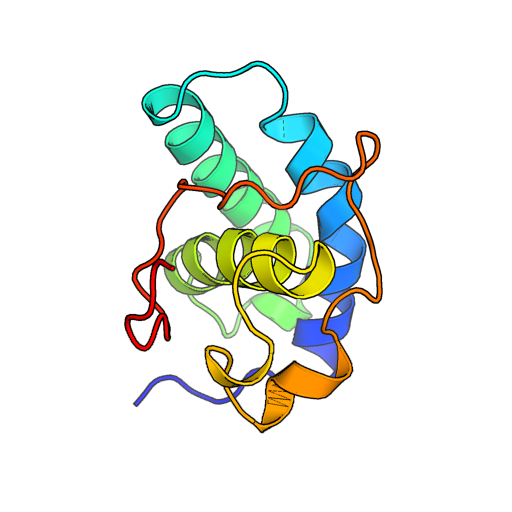 724 O O . THR A 1 88 ? 3.109 -12.624 0.057 1.00 95.31 88 THR A O 1
ATOM 727 N N . LYS A 1 89 ? 1.276 -11.347 -0.159 1.00 94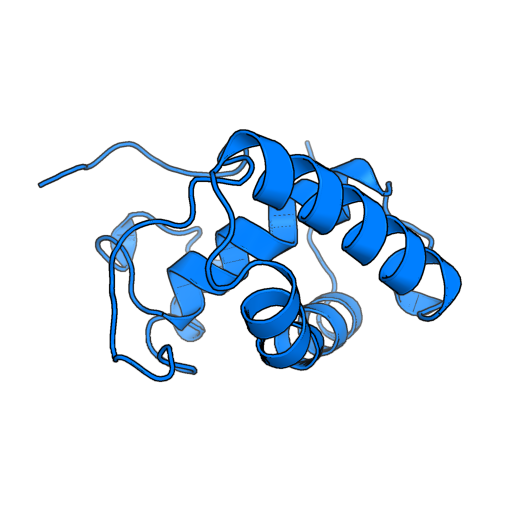.62 89 LYS A N 1
ATOM 728 C CA . LYS A 1 89 ? 1.223 -10.906 1.246 1.00 94.62 89 LYS A CA 1
ATOM 729 C C . LYS A 1 89 ? -0.229 -10.891 1.746 1.00 94.62 89 LYS A C 1
ATOM 731 O O . LYS A 1 89 ? -0.830 -9.807 1.826 1.00 94.62 89 LYS A O 1
ATOM 736 N N . PRO A 1 90 ? -0.804 -12.059 2.096 1.00 92.69 90 PRO A N 1
ATOM 737 C CA . PRO A 1 90 ? -2.176 -12.151 2.594 1.00 92.69 90 PRO A CA 1
ATOM 738 C C . PRO A 1 90 ? -2.388 -11.301 3.855 1.00 92.69 90 PRO A C 1
ATOM 740 O O . PRO A 1 90 ? -1.436 -10.915 4.542 1.00 92.69 90 PRO A O 1
ATOM 743 N N . ARG A 1 91 ? -3.645 -10.947 4.139 1.00 91.06 91 ARG A N 1
ATOM 744 C CA . ARG A 1 91 ? -4.014 -10.271 5.394 1.00 91.06 91 ARG A CA 1
ATOM 745 C C . ARG A 1 91 ? -3.984 -11.257 6.561 1.00 91.06 91 ARG A C 1
ATOM 747 O O . ARG A 1 91 ? -4.039 -12.465 6.353 1.00 91.06 91 ARG A O 1
ATOM 754 N N . LYS A 1 92 ? -3.912 -10.737 7.789 1.00 88.62 92 LYS A N 1
ATOM 755 C CA . LYS A 1 92 ? -3.818 -11.544 9.019 1.00 88.62 92 LYS A CA 1
ATOM 756 C C . LYS A 1 92 ? -5.001 -12.506 9.189 1.00 88.62 92 LYS A C 1
ATOM 758 O O . LYS A 1 92 ? -4.823 -13.618 9.665 1.00 88.62 92 LYS A O 1
ATOM 763 N N . ASP A 1 93 ? -6.183 -12.076 8.773 1.00 87.56 93 ASP A N 1
ATOM 764 C CA . ASP A 1 93 ? -7.438 -12.830 8.785 1.00 87.56 93 ASP A CA 1
ATOM 765 C C . ASP A 1 93 ? -7.700 -13.595 7.473 1.00 87.56 93 ASP A C 1
ATOM 767 O O . ASP A 1 93 ? -8.771 -14.166 7.295 1.00 87.56 93 ASP A O 1
ATOM 771 N N . SER A 1 94 ? -6.746 -13.595 6.533 1.00 88.62 94 SER A N 1
ATOM 772 C CA . SER A 1 94 ? -6.914 -14.104 5.162 1.00 88.62 94 SER A CA 1
ATOM 773 C C . SER A 1 94 ? -8.067 -13.452 4.381 1.00 88.62 94 SER A C 1
ATOM 775 O O . SER A 1 94 ? -8.522 -13.993 3.373 1.00 88.62 94 SER A O 1
ATOM 777 N N . SER A 1 95 ? -8.540 -12.276 4.808 1.00 88.19 95 SER A N 1
ATOM 778 C CA . SER A 1 95 ? -9.650 -11.595 4.152 1.00 88.19 95 SER A CA 1
ATOM 779 C C . SER A 1 95 ? -9.265 -11.094 2.766 1.00 88.19 95 SER A C 1
ATOM 781 O O . SER A 1 95 ? -8.325 -10.310 2.597 1.00 88.19 95 SER A O 1
ATOM 783 N N . VAL A 1 96 ? -10.087 -11.469 1.787 1.00 88.06 96 VAL A N 1
ATOM 784 C CA . VAL A 1 96 ? -10.048 -10.987 0.397 1.00 88.06 96 VAL A CA 1
ATOM 785 C C . VAL A 1 96 ? -11.055 -9.858 0.144 1.00 88.06 96 VAL A C 1
ATOM 787 O O . VAL A 1 96 ? -11.278 -9.456 -0.998 1.00 88.06 96 VAL A O 1
ATOM 790 N N . VAL A 1 97 ? -11.680 -9.321 1.202 1.00 88.00 97 VAL A N 1
ATOM 791 C CA . VAL A 1 97 ? -12.655 -8.228 1.083 1.00 88.00 97 VAL A CA 1
ATOM 792 C C . VAL A 1 97 ? -11.954 -6.962 0.578 1.00 88.00 97 VAL A C 1
ATOM 794 O O . VAL A 1 97 ? -10.940 -6.560 1.147 1.00 88.00 97 VAL A O 1
ATOM 797 N N . PRO A 1 98 ? -12.460 -6.273 -0.453 1.00 86.56 98 PRO A N 1
ATOM 798 C CA . PRO A 1 98 ? -11.789 -5.086 -0.967 1.00 86.56 98 PRO A CA 1
ATOM 799 C C . PRO A 1 98 ? -11.653 -3.963 0.070 1.00 86.56 98 PRO A C 1
ATOM 801 O O . PRO A 1 98 ? -12.629 -3.538 0.687 1.00 86.56 98 PRO A O 1
ATOM 804 N N . ASN A 1 99 ? -10.447 -3.418 0.188 1.00 84.81 99 ASN A N 1
ATOM 805 C CA . ASN A 1 99 ? -10.147 -2.171 0.865 1.00 84.81 99 ASN A CA 1
ATOM 806 C C . ASN A 1 99 ? -10.763 -1.015 0.069 1.00 84.81 99 ASN A C 1
ATOM 808 O O . ASN A 1 99 ? -10.379 -0.740 -1.071 1.00 84.81 99 ASN A O 1
ATOM 812 N N . ARG A 1 100 ? -11.751 -0.361 0.687 1.00 78.75 100 ARG A N 1
ATOM 813 C CA . ARG A 1 100 ? -12.580 0.701 0.091 1.00 78.75 100 ARG A CA 1
ATOM 814 C C . ARG A 1 100 ? -12.009 2.104 0.311 1.00 78.75 100 ARG A C 1
ATOM 816 O O . ARG A 1 100 ? -12.670 3.105 -0.007 1.00 78.75 100 ARG A O 1
ATOM 823 N N . CYS A 1 10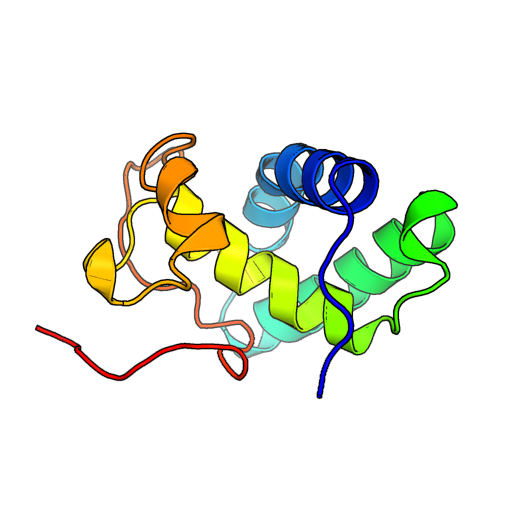1 ? -10.809 2.202 0.877 1.00 78.38 101 CYS A N 1
ATOM 824 C CA . CYS A 1 101 ? -10.142 3.466 1.146 1.00 78.38 101 CYS A CA 1
ATOM 825 C C . CYS A 1 101 ? -9.558 4.049 -0.142 1.00 78.38 101 CYS A C 1
ATOM 827 O O . CYS A 1 101 ? -8.358 4.130 -0.255 1.00 78.38 101 CYS A O 1
ATOM 829 N N . ASN A 1 102 ? -10.397 4.494 -1.084 1.00 65.62 102 ASN A N 1
ATOM 830 C CA . ASN A 1 102 ? -10.005 5.138 -2.350 1.00 65.62 102 ASN A CA 1
ATOM 831 C C . ASN A 1 102 ? -9.503 4.158 -3.441 1.00 65.62 102 ASN A C 1
ATOM 833 O O . ASN A 1 102 ? -8.335 3.793 -3.503 1.00 65.62 102 ASN A O 1
ATOM 837 N N . THR A 1 103 ? -10.402 3.756 -4.349 1.00 57.56 103 THR A N 1
ATOM 838 C CA . THR A 1 103 ? -10.147 2.784 -5.436 1.00 57.56 103 THR A CA 1
ATOM 839 C C . THR A 1 103 ? -10.132 3.437 -6.824 1.00 57.56 103 THR A C 1
ATOM 841 O O . THR A 1 103 ? -10.648 2.879 -7.790 1.00 57.56 103 THR A O 1
ATOM 844 N N . ARG A 1 104 ? -9.585 4.656 -6.948 1.00 52.53 104 ARG A N 1
ATOM 845 C CA . ARG A 1 104 ? -9.631 5.424 -8.210 1.00 52.53 104 ARG A CA 1
ATOM 846 C C . ARG A 1 104 ? -8.581 5.015 -9.254 1.00 52.53 104 ARG A C 1
ATOM 848 O O . ARG A 1 104 ? -8.675 5.457 -10.396 1.00 52.53 104 ARG A O 1
ATOM 855 N N . HIS A 1 105 ? -7.614 4.159 -8.911 1.00 49.00 105 HIS A N 1
ATOM 856 C CA . HIS A 1 105 ? -6.605 3.667 -9.854 1.00 49.00 105 HIS A CA 1
ATOM 857 C C . HIS A 1 105 ? -6.777 2.178 -10.187 1.00 49.00 105 HIS A C 1
ATOM 859 O O . HIS A 1 105 ? -6.688 1.318 -9.314 1.00 49.00 105 HIS A O 1
ATOM 865 N N . SER A 1 106 ? -7.008 1.921 -11.484 1.00 46.69 106 SER A N 1
ATOM 866 C CA . SER A 1 106 ? -6.994 0.615 -12.165 1.00 46.69 106 SER A CA 1
ATOM 867 C C . SER A 1 106 ? -7.751 -0.505 -11.451 1.00 46.69 106 SER A C 1
ATOM 869 O O . SER A 1 106 ? -7.208 -1.580 -11.220 1.00 46.69 106 SER A O 1
ATOM 871 N N . TYR A 1 107 ? -9.016 -0.252 -11.123 1.00 50.09 107 TYR A N 1
ATOM 872 C CA . TYR A 1 107 ? -10.001 -1.315 -10.982 1.00 50.09 107 TYR A CA 1
ATOM 873 C C . TYR A 1 107 ? -10.759 -1.425 -12.312 1.00 50.09 107 TYR A C 1
ATOM 875 O O . TYR A 1 107 ? -11.602 -0.582 -12.611 1.00 50.09 107 TYR A O 1
ATOM 883 N N . ASN A 1 108 ? -10.446 -2.442 -13.121 1.00 50.31 108 ASN A N 1
ATOM 884 C CA . ASN A 1 108 ? -11.149 -2.734 -14.376 1.00 50.31 108 ASN A CA 1
ATOM 885 C C . ASN A 1 108 ? -12.383 -3.622 -14.137 1.00 50.31 108 ASN A C 1
ATOM 887 O O . ASN A 1 108 ? -12.572 -4.613 -14.831 1.00 50.31 108 ASN A O 1
ATOM 891 N N . GLY A 1 109 ? -13.202 -3.284 -13.134 1.00 43.97 109 GLY A N 1
ATOM 892 C CA . GLY A 1 109 ? -14.607 -3.694 -13.087 1.00 43.97 109 GLY A CA 1
ATOM 893 C C . GLY A 1 109 ? -14.904 -5.172 -13.334 1.00 43.97 109 GLY A C 1
ATOM 894 O O . GLY A 1 109 ? -15.532 -5.481 -14.335 1.00 43.97 109 GLY A O 1
ATOM 895 N N . PHE A 1 110 ? -14.554 -6.068 -12.411 1.00 39.53 110 PHE A N 1
ATOM 896 C CA . PHE A 1 110 ? -15.354 -7.283 -12.224 1.00 39.53 110 PHE A CA 1
ATOM 897 C C . PHE A 1 110 ? -15.499 -7.573 -10.728 1.00 39.53 110 PHE A C 1
ATOM 899 O O . PHE A 1 110 ? -14.555 -7.981 -10.052 1.00 39.53 110 PHE A O 1
ATOM 906 N N . LEU A 1 111 ? -16.674 -7.256 -10.184 1.00 44.62 111 LEU A N 1
ATOM 907 C CA . LEU A 1 111 ? -17.182 -7.860 -8.956 1.00 44.62 111 LEU A CA 1
ATOM 908 C C . LEU A 1 111 ? -17.859 -9.150 -9.425 1.00 44.62 111 LEU A C 1
ATOM 910 O O . LEU A 1 111 ? -18.750 -9.080 -10.270 1.00 44.62 111 LEU A O 1
ATOM 914 N N . LYS A 1 112 ? -17.377 -10.303 -8.961 1.00 42.94 112 LYS A N 1
ATOM 915 C CA . LYS A 1 112 ? -18.135 -11.552 -9.062 1.00 42.94 112 LYS A CA 1
ATOM 916 C C . LYS A 1 112 ? -19.145 -11.603 -7.926 1.00 42.94 112 LYS A C 1
ATOM 918 O O . LYS A 1 112 ? -18.772 -11.142 -6.823 1.00 42.94 112 LYS A O 1
#

Sequence (112 aa):
MSRPWTIEQQVYLIEAIPQYRSTIEGYESNIARKLTRSFSEKLYNNTPALRDRSIGAIEQRLPYLDNLLAGAFIKEAYAIKDQHLYQTKPRKDSSVVPNRCNTRHSYNGFLK

pLDDT: mean 86.38, std 14.2, range [39.53, 96.69]

Radius of gyration: 13.13 Å; chains: 1; bounding box: 31×28×31 Å